Protein AF-A0A9P7BYY4-F1 (afdb_monomer_lite)

Secondary structure (DSSP, 8-state):
----S-----HHHHHHHHHHHTTS-HHHHHHHHHHHHHTT-HHHHHHHHHHHHHH-TTSPPPTTTHHHH--

Radius of gyration: 12.11 Å; chains: 1; bounding box: 20×26×38 Å

pLDDT: mean 78.69, std 12.59, range [37.62, 89.38]

Structure (mmCIF, N/CA/C/O backbone):
data_AF-A0A9P7BYY4-F1
#
_entry.id   AF-A0A9P7BYY4-F1
#
loop_
_atom_site.group_PDB
_atom_site.id
_atom_site.type_symbol
_atom_site.label_atom_id
_atom_site.label_alt_id
_atom_site.label_comp_id
_atom_site.label_asym_id
_atom_site.label_entity_id
_atom_site.label_seq_id
_atom_site.pdbx_PDB_ins_code
_atom_site.Cartn_x
_atom_site.Cartn_y
_atom_site.Cartn_z
_atom_site.occupancy
_atom_site.B_iso_or_equiv
_atom_site.auth_seq_id
_atom_site.auth_comp_id
_atom_sit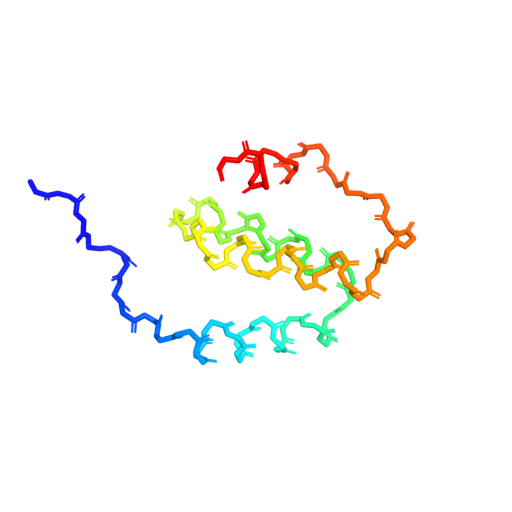e.auth_asym_id
_atom_site.auth_atom_id
_atom_site.pdbx_PDB_model_num
ATOM 1 N N . MET A 1 1 ? -9.916 11.329 23.327 1.00 37.62 1 MET A N 1
ATOM 2 C CA . MET A 1 1 ? -8.642 10.617 23.086 1.00 37.62 1 MET A CA 1
ATOM 3 C C . MET A 1 1 ? -8.849 9.612 21.960 1.00 37.62 1 MET A C 1
ATOM 5 O O . MET A 1 1 ? -9.605 8.672 22.142 1.00 37.62 1 MET A O 1
ATOM 9 N N . ARG A 1 2 ? -8.282 9.846 20.771 1.00 47.09 2 ARG A N 1
ATOM 10 C CA . ARG A 1 2 ? -8.381 8.945 19.608 1.00 47.09 2 ARG A CA 1
ATOM 11 C C . ARG A 1 2 ? -6.996 8.813 18.976 1.00 47.09 2 ARG A C 1
ATOM 13 O O . ARG A 1 2 ? -6.653 9.575 18.083 1.00 47.09 2 ARG A O 1
ATOM 20 N N . ARG A 1 3 ? -6.181 7.904 19.506 1.00 47.44 3 ARG A N 1
ATOM 21 C CA . ARG A 1 3 ? -4.914 7.471 18.901 1.00 47.44 3 ARG A CA 1
ATOM 22 C C . ARG A 1 3 ? -4.628 6.051 19.384 1.00 47.44 3 ARG A C 1
ATOM 24 O O . ARG A 1 3 ? -3.819 5.843 20.276 1.00 47.44 3 ARG A O 1
ATOM 31 N N . SER A 1 4 ? -5.392 5.086 18.885 1.00 40.78 4 SER A N 1
ATOM 32 C CA . SER A 1 4 ? -5.196 3.671 19.227 1.00 40.78 4 SER A CA 1
ATOM 33 C C . SER A 1 4 ? -5.625 2.788 18.060 1.00 40.78 4 SER A C 1
ATOM 35 O O . SER A 1 4 ? -6.561 2.006 18.150 1.00 40.78 4 SER A O 1
ATOM 37 N N . SER A 1 5 ? -4.948 2.973 16.936 1.00 49.62 5 SER A N 1
ATOM 38 C CA . SER A 1 5 ? -4.800 1.941 15.900 1.00 49.62 5 SER A CA 1
ATOM 39 C C . SER A 1 5 ? -3.354 1.849 15.393 1.00 49.62 5 SER A C 1
ATOM 41 O O . SER A 1 5 ? -3.006 0.874 14.738 1.00 49.62 5 SER A O 1
ATOM 43 N N . ASP A 1 6 ? -2.491 2.788 15.800 1.00 49.41 6 ASP A N 1
ATOM 44 C CA . ASP A 1 6 ? -1.028 2.713 15.732 1.00 49.41 6 ASP A CA 1
ATOM 45 C C . ASP A 1 6 ? -0.476 1.894 16.913 1.00 49.41 6 ASP A C 1
ATOM 47 O O . ASP A 1 6 ? 0.275 2.380 17.754 1.00 49.41 6 ASP A O 1
ATOM 51 N N . ALA A 1 7 ? -0.947 0.660 17.083 1.00 48.72 7 ALA A N 1
ATOM 52 C CA . ALA A 1 7 ? -0.360 -0.237 18.071 1.00 48.72 7 ALA A CA 1
ATOM 53 C C . ALA A 1 7 ? 0.987 -0.739 17.532 1.00 48.72 7 ALA A C 1
ATOM 55 O O . ALA A 1 7 ? 1.070 -1.834 16.990 1.00 48.72 7 ALA A O 1
ATOM 56 N N . SER A 1 8 ? 2.016 0.101 17.652 1.00 58.25 8 SER A N 1
ATOM 57 C CA . SER A 1 8 ? 3.422 -0.284 17.812 1.00 58.25 8 SER A CA 1
ATOM 58 C C . SER A 1 8 ? 3.941 -1.362 16.855 1.00 58.25 8 SER A C 1
ATOM 60 O O . SER A 1 8 ? 4.684 -2.251 17.277 1.00 58.25 8 SER A O 1
ATOM 62 N N . LEU A 1 9 ? 3.569 -1.328 15.573 1.00 62.84 9 LEU A N 1
ATOM 63 C CA . LEU A 1 9 ? 4.282 -2.140 14.593 1.00 62.84 9 LEU A CA 1
ATOM 64 C C . LEU A 1 9 ? 5.681 -1.543 14.479 1.00 62.84 9 LEU A C 1
ATOM 66 O O . LEU A 1 9 ? 5.865 -0.464 13.921 1.00 62.84 9 LEU A O 1
ATOM 70 N N . SER A 1 10 ? 6.666 -2.233 15.053 1.00 73.81 10 SER A N 1
ATOM 71 C CA . SER A 1 10 ? 8.071 -1.882 14.874 1.00 73.81 10 SER A CA 1
ATOM 72 C C . SER A 1 10 ? 8.374 -1.742 13.384 1.00 73.81 10 SER A C 1
ATOM 74 O O . SER A 1 10 ? 7.814 -2.478 12.568 1.00 73.81 10 SER A O 1
ATOM 76 N N . ALA A 1 11 ? 9.292 -0.841 13.028 1.00 73.75 11 ALA A N 1
ATOM 77 C CA . ALA A 1 11 ? 9.703 -0.636 11.638 1.00 73.75 11 ALA A CA 1
ATOM 78 C C . ALA A 1 11 ? 10.043 -1.963 10.931 1.00 73.75 11 ALA A C 1
ATOM 80 O O . ALA A 1 11 ? 9.692 -2.151 9.774 1.00 73.75 11 ALA A O 1
ATOM 81 N N . ASP A 1 12 ? 10.623 -2.922 11.656 1.00 78.00 12 ASP A N 1
ATOM 82 C CA . ASP A 1 12 ? 10.923 -4.266 11.158 1.00 78.00 12 ASP A CA 1
ATOM 83 C C . ASP A 1 12 ? 9.669 -5.075 10.768 1.00 78.00 12 ASP A C 1
ATOM 85 O O . ASP A 1 12 ? 9.625 -5.697 9.711 1.00 78.00 12 ASP A O 1
ATOM 89 N N . ALA A 1 13 ? 8.592 -4.996 11.557 1.00 82.19 13 ALA A N 1
ATOM 90 C CA . ALA A 1 13 ? 7.321 -5.655 11.250 1.00 82.19 13 ALA A CA 1
ATOM 91 C C . ALA A 1 13 ? 6.631 -5.019 10.033 1.00 82.19 13 ALA A C 1
ATOM 93 O O . ALA A 1 13 ? 6.071 -5.727 9.194 1.00 82.19 13 ALA A O 1
ATOM 94 N N . VAL A 1 14 ? 6.718 -3.689 9.909 1.00 81.75 14 VAL A N 1
ATOM 95 C CA . VAL A 1 14 ? 6.272 -2.957 8.715 1.00 81.75 14 VAL A CA 1
ATOM 96 C C . VAL A 1 14 ? 7.055 -3.442 7.492 1.00 81.75 14 VAL A C 1
ATOM 98 O O . VAL A 1 14 ? 6.446 -3.815 6.494 1.00 81.75 14 VAL A O 1
ATOM 101 N N . GLN A 1 15 ? 8.386 -3.518 7.581 1.00 80.94 15 GLN A N 1
ATOM 102 C CA . GLN A 1 15 ? 9.252 -4.003 6.500 1.00 80.94 15 GLN A CA 1
ATOM 103 C C . GLN A 1 15 ? 8.987 -5.475 6.146 1.00 80.94 15 GLN A C 1
ATOM 105 O O . GLN A 1 15 ? 8.988 -5.827 4.967 1.00 80.94 15 GLN A O 1
ATOM 110 N N . ALA A 1 16 ? 8.700 -6.331 7.128 1.00 84.62 16 ALA A N 1
ATOM 111 C CA . ALA A 1 16 ? 8.359 -7.732 6.903 1.00 84.62 16 ALA A CA 1
ATOM 112 C C . ALA A 1 16 ? 7.018 -7.893 6.167 1.00 84.62 16 ALA A C 1
ATOM 114 O O . ALA A 1 16 ? 6.942 -8.661 5.207 1.00 84.62 16 ALA A O 1
ATOM 115 N N . GLU A 1 17 ? 5.978 -7.144 6.561 1.00 83.88 17 GLU A N 1
ATOM 116 C CA . GLU A 1 17 ? 4.703 -7.105 5.828 1.00 83.88 17 GLU A CA 1
ATOM 117 C C . GLU A 1 17 ? 4.926 -6.603 4.401 1.00 83.88 17 GLU A C 1
ATOM 119 O O . GLU A 1 17 ? 4.542 -7.277 3.451 1.00 83.88 17 GLU A O 1
ATOM 124 N N . VAL A 1 18 ? 5.613 -5.469 4.245 1.00 85.44 18 VAL A N 1
ATOM 125 C CA . VAL A 1 18 ? 5.952 -4.882 2.942 1.00 85.44 18 VAL A CA 1
ATOM 126 C C . VAL A 1 18 ? 6.707 -5.881 2.059 1.00 85.44 18 VAL A C 1
ATOM 128 O O . VAL A 1 18 ? 6.402 -6.015 0.875 1.00 85.44 18 VAL A O 1
ATOM 131 N N . GLY A 1 19 ? 7.660 -6.620 2.628 1.00 82.75 19 GLY A N 1
ATOM 132 C CA . GLY A 1 19 ? 8.409 -7.667 1.939 1.00 82.75 19 GLY A CA 1
ATOM 133 C C . GLY A 1 19 ? 7.561 -8.886 1.567 1.00 82.75 19 GLY A C 1
ATOM 134 O O . GLY A 1 19 ? 7.823 -9.518 0.541 1.00 82.75 19 GLY A O 1
ATOM 135 N N . ALA A 1 20 ? 6.531 -9.213 2.351 1.00 82.19 20 ALA A N 1
ATOM 136 C CA . ALA A 1 20 ? 5.569 -10.254 2.007 1.00 82.19 20 ALA A CA 1
ATOM 137 C C . ALA A 1 20 ? 4.668 -9.826 0.837 1.00 82.19 20 ALA A C 1
ATOM 139 O O . ALA A 1 20 ? 4.468 -10.618 -0.086 1.00 82.19 20 ALA A O 1
ATOM 140 N N . ASP A 1 21 ? 4.200 -8.572 0.806 1.00 78.75 21 ASP A N 1
ATOM 141 C CA . ASP A 1 21 ? 3.460 -8.054 -0.355 1.00 78.75 21 ASP A CA 1
ATOM 142 C C . ASP A 1 21 ? 4.347 -7.859 -1.574 1.00 78.75 21 ASP A C 1
ATOM 144 O O . ASP A 1 21 ? 3.855 -7.952 -2.695 1.00 78.75 21 ASP A O 1
ATOM 148 N N . ALA A 1 22 ? 5.656 -7.669 -1.379 1.00 79.94 22 ALA A N 1
ATOM 149 C CA . ALA A 1 22 ? 6.594 -7.555 -2.486 1.00 79.94 22 ALA A CA 1
ATOM 150 C C . ALA A 1 22 ? 6.678 -8.799 -3.370 1.00 79.94 22 ALA A C 1
ATOM 152 O O . ALA A 1 22 ? 7.085 -8.724 -4.529 1.00 79.94 22 ALA A O 1
ATOM 153 N N . ARG A 1 23 ? 6.234 -9.938 -2.840 1.00 82.62 23 ARG A N 1
ATOM 154 C CA . ARG A 1 23 ? 6.121 -11.200 -3.573 1.00 82.62 23 ARG A CA 1
ATOM 155 C C . ARG A 1 23 ? 4.800 -11.321 -4.336 1.00 82.62 23 ARG A C 1
ATOM 157 O O . ARG A 1 23 ? 4.650 -12.243 -5.135 1.00 82.62 23 ARG A O 1
ATOM 164 N N . LEU A 1 24 ? 3.836 -10.431 -4.090 1.00 83.56 24 LEU A N 1
ATOM 165 C CA . LEU A 1 24 ? 2.540 -10.435 -4.759 1.00 83.56 24 LEU A CA 1
ATOM 166 C C . LEU A 1 24 ? 2.625 -9.778 -6.144 1.00 83.56 24 LEU A C 1
ATOM 168 O O . LEU A 1 24 ? 3.408 -8.851 -6.372 1.00 83.56 24 LEU A O 1
ATOM 172 N N . PRO A 1 25 ? 1.766 -10.201 -7.087 1.00 85.31 25 PRO A N 1
ATOM 173 C CA . PRO A 1 25 ? 1.623 -9.508 -8.356 1.00 85.31 25 PRO A CA 1
ATOM 174 C C . PRO A 1 25 ? 1.127 -8.074 -8.134 1.00 85.31 25 PRO A C 1
ATOM 176 O O . PRO A 1 25 ? 0.249 -7.822 -7.306 1.00 85.31 25 PRO A O 1
ATOM 179 N N . ARG A 1 26 ? 1.626 -7.141 -8.956 1.00 83.56 26 ARG A N 1
ATOM 180 C CA . ARG A 1 26 ? 1.382 -5.691 -8.837 1.00 83.56 26 ARG A CA 1
ATOM 181 C C . ARG A 1 26 ? -0.065 -5.285 -8.534 1.00 83.56 26 ARG A C 1
ATOM 183 O O . ARG A 1 26 ? -0.295 -4.385 -7.738 1.00 83.56 26 ARG A O 1
ATOM 190 N N . ARG A 1 27 ? -1.050 -5.946 -9.159 1.00 86.06 27 ARG A N 1
ATOM 191 C CA . ARG A 1 27 ? -2.478 -5.625 -8.984 1.00 86.06 27 ARG A CA 1
ATOM 192 C C . ARG A 1 27 ? -2.919 -5.859 -7.541 1.00 86.06 27 ARG A C 1
ATOM 194 O O . ARG A 1 27 ? -3.467 -4.947 -6.938 1.00 86.06 27 ARG A O 1
ATOM 201 N N . GLN A 1 28 ? -2.588 -7.028 -6.992 1.00 88.25 28 GLN A N 1
ATOM 202 C CA . GLN A 1 28 ? -2.935 -7.382 -5.618 1.00 88.25 28 GLN A CA 1
ATOM 203 C C . GLN A 1 28 ? -2.203 -6.514 -4.599 1.00 88.25 28 GLN A C 1
ATOM 205 O O . GLN A 1 28 ? -2.771 -6.156 -3.572 1.00 88.25 28 GLN A O 1
ATOM 210 N N . TRP A 1 29 ? -0.964 -6.121 -4.894 1.00 89.25 29 TRP A N 1
ATOM 211 C CA . TRP A 1 29 ? -0.230 -5.209 -4.024 1.00 89.25 29 TRP A CA 1
ATOM 212 C C . TRP A 1 29 ? -0.915 -3.834 -3.944 1.00 89.25 29 TRP A C 1
ATOM 214 O O . TRP A 1 29 ? -1.150 -3.317 -2.853 1.00 89.25 29 TRP A O 1
ATOM 224 N N . LEU A 1 30 ? -1.329 -3.262 -5.079 1.00 87.31 30 LEU A N 1
ATOM 225 C CA . LEU A 1 30 ? -2.053 -1.984 -5.090 1.00 87.31 30 LEU A CA 1
ATOM 226 C C . LEU A 1 30 ? -3.407 -2.069 -4.366 1.00 87.31 30 LEU A C 1
ATOM 228 O O . LEU A 1 30 ? -3.789 -1.116 -3.688 1.00 87.31 30 LEU A O 1
ATOM 232 N N . GLU A 1 31 ? -4.116 -3.195 -4.477 1.00 89.19 31 GLU A N 1
ATOM 233 C CA . GLU A 1 31 ? -5.354 -3.451 -3.724 1.00 89.19 31 GLU A CA 1
ATOM 234 C C . GLU A 1 31 ? -5.090 -3.494 -2.214 1.00 89.19 31 GLU A C 1
ATOM 236 O O . GLU A 1 31 ? -5.716 -2.750 -1.465 1.00 89.19 31 GLU A O 1
ATOM 241 N N . LYS A 1 32 ? -4.067 -4.235 -1.772 1.00 88.19 32 LYS A N 1
ATOM 242 C CA . LYS A 1 32 ? -3.640 -4.272 -0.364 1.00 88.19 32 LYS A CA 1
ATOM 243 C C . LYS A 1 32 ? -3.299 -2.884 0.177 1.00 88.19 32 LYS A C 1
ATOM 245 O O . LYS A 1 32 ? -3.665 -2.568 1.304 1.00 88.19 32 LYS A O 1
ATOM 250 N N . ILE A 1 33 ? -2.591 -2.051 -0.590 1.00 88.19 33 ILE A N 1
ATOM 251 C CA . ILE A 1 33 ? -2.248 -0.681 -0.168 1.00 88.19 33 ILE A CA 1
ATOM 252 C C . ILE A 1 33 ? -3.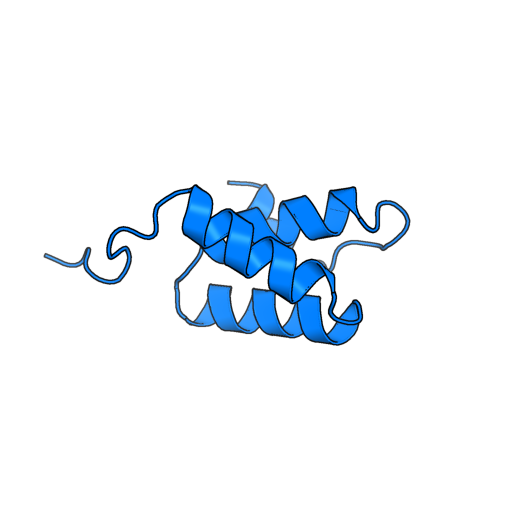521 0.156 0.030 1.00 88.19 33 ILE A C 1
ATOM 254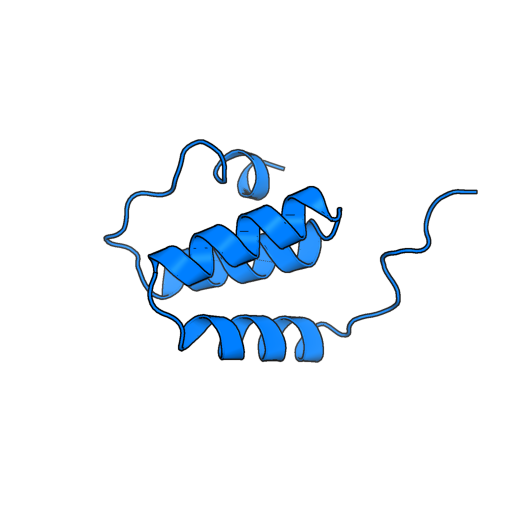 O O . ILE A 1 33 ? -3.612 0.899 1.009 1.00 88.19 33 ILE A O 1
ATOM 258 N N . ARG A 1 34 ? -4.510 0.023 -0.865 1.00 88.12 34 ARG A N 1
ATOM 259 C CA . ARG A 1 34 ? -5.805 0.713 -0.748 1.00 88.12 34 ARG A CA 1
ATOM 260 C C . ARG A 1 34 ? -6.569 0.257 0.492 1.00 88.12 34 ARG A C 1
ATOM 262 O O . ARG A 1 34 ? -6.947 1.111 1.284 1.00 88.12 34 ARG A O 1
ATOM 269 N N . ASP A 1 35 ? -6.674 -1.049 0.722 1.00 89.38 35 ASP A N 1
ATOM 270 C CA . ASP A 1 35 ? -7.338 -1.600 1.909 1.00 89.38 35 ASP A CA 1
ATOM 271 C C . ASP A 1 35 ? -6.688 -1.102 3.207 1.00 89.38 35 ASP A C 1
ATOM 273 O O . ASP A 1 35 ? -7.374 -0.714 4.151 1.00 89.38 35 ASP A O 1
ATOM 277 N N . ARG A 1 36 ? -5.347 -1.059 3.260 1.00 85.38 36 ARG A N 1
ATOM 278 C CA . ARG A 1 36 ? -4.612 -0.533 4.424 1.00 85.38 36 ARG A CA 1
ATOM 279 C C . ARG A 1 36 ? -4.859 0.954 4.641 1.00 85.38 36 ARG A C 1
ATOM 281 O O . ARG A 1 36 ? -5.075 1.370 5.777 1.00 85.38 36 ARG A O 1
ATOM 288 N N . ARG A 1 37 ? -4.846 1.751 3.570 1.00 85.94 37 ARG A N 1
ATOM 289 C CA . ARG A 1 37 ? -5.169 3.180 3.636 1.00 85.94 37 ARG A CA 1
ATOM 290 C C . ARG A 1 37 ? -6.584 3.387 4.167 1.00 85.94 37 ARG A C 1
ATOM 292 O O . ARG A 1 37 ? -6.775 4.208 5.059 1.00 85.94 37 ARG A O 1
ATOM 299 N N . ASP A 1 38 ? -7.549 2.647 3.635 1.00 86.69 38 ASP A N 1
ATOM 300 C CA . ASP A 1 38 ? -8.960 2.785 3.991 1.00 86.69 38 ASP A CA 1
ATOM 301 C C . ASP A 1 38 ? -9.225 2.290 5.429 1.00 86.69 38 ASP A C 1
ATOM 303 O O . ASP A 1 38 ? -10.057 2.853 6.137 1.00 86.69 38 ASP A O 1
ATOM 307 N N . ALA A 1 39 ? -8.424 1.338 5.923 1.00 86.38 39 ALA A N 1
ATOM 308 C CA . ALA A 1 39 ? -8.368 0.940 7.333 1.00 86.38 39 ALA A CA 1
ATOM 309 C C . ALA A 1 39 ? -7.673 1.967 8.258 1.00 86.38 39 ALA A C 1
ATOM 311 O O . ALA A 1 39 ? -7.566 1.741 9.465 1.00 86.38 39 ALA A O 1
ATOM 312 N N . GLY A 1 40 ? -7.173 3.083 7.718 1.00 85.25 40 GLY A N 1
ATOM 313 C CA . GLY A 1 40 ? -6.469 4.128 8.466 1.00 85.25 40 GLY A CA 1
ATOM 314 C C . GLY A 1 40 ? -4.998 3.821 8.770 1.00 85.25 40 GLY A C 1
ATOM 315 O O . GLY A 1 40 ? -4.361 4.579 9.496 1.00 85.25 40 GLY A O 1
ATOM 316 N N . GLN A 1 41 ? -4.435 2.746 8.210 1.00 85.38 41 GLN A N 1
ATOM 317 C CA . GLN A 1 41 ? -3.035 2.337 8.388 1.00 85.38 41 GLN A CA 1
ATOM 318 C C . GLN A 1 41 ? -2.137 3.063 7.378 1.00 85.38 41 GLN A C 1
ATOM 320 O O . GLN A 1 41 ? -1.557 2.462 6.471 1.00 85.38 41 GLN A O 1
ATOM 325 N N . ARG A 1 42 ? -2.082 4.392 7.504 1.00 83.56 42 ARG A N 1
ATOM 326 C CA . ARG A 1 42 ? -1.450 5.285 6.524 1.00 83.56 42 ARG A CA 1
ATOM 327 C C . ARG A 1 42 ? 0.064 5.081 6.430 1.00 83.56 42 ARG A C 1
ATOM 329 O O . ARG A 1 42 ? 0.579 5.028 5.317 1.00 83.56 42 ARG A O 1
ATOM 336 N N . ASP A 1 43 ? 0.745 4.879 7.554 1.00 83.25 43 ASP A N 1
ATOM 337 C CA . ASP A 1 43 ? 2.194 4.642 7.608 1.00 83.25 43 ASP A CA 1
ATOM 338 C C . ASP A 1 43 ? 2.591 3.320 6.935 1.00 83.25 43 ASP 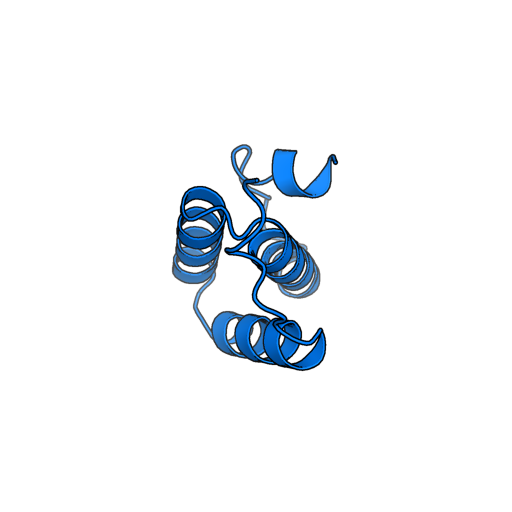A C 1
ATOM 340 O O . ASP A 1 43 ? 3.490 3.278 6.097 1.00 83.25 43 ASP A O 1
ATOM 344 N N . LEU A 1 44 ? 1.843 2.244 7.206 1.00 84.19 44 LEU A N 1
ATOM 345 C CA . LEU A 1 44 ? 2.034 0.944 6.555 1.00 84.19 44 LEU A CA 1
ATOM 346 C C . LEU A 1 44 ? 1.734 1.017 5.048 1.00 84.19 44 LEU A C 1
ATOM 348 O O . LEU A 1 44 ? 2.455 0.437 4.236 1.00 84.19 44 LEU A O 1
ATOM 352 N N . ALA A 1 45 ? 0.680 1.743 4.660 1.00 88.31 45 ALA A N 1
ATOM 353 C CA . ALA A 1 45 ? 0.342 1.966 3.257 1.00 88.31 45 ALA A CA 1
ATOM 354 C C . ALA A 1 45 ? 1.437 2.758 2.524 1.00 88.31 45 ALA A C 1
ATOM 356 O O . ALA A 1 45 ? 1.767 2.413 1.389 1.00 88.31 45 ALA A O 1
ATOM 357 N N . ARG A 1 46 ? 2.025 3.771 3.175 1.00 86.31 46 ARG A N 1
ATOM 358 C CA . ARG A 1 46 ? 3.159 4.546 2.654 1.00 86.31 46 ARG A CA 1
ATOM 359 C C . ARG A 1 46 ? 4.387 3.664 2.448 1.00 86.31 46 ARG A C 1
ATOM 361 O O . ARG A 1 46 ? 4.847 3.572 1.317 1.00 86.31 46 ARG A O 1
ATOM 368 N N . ALA A 1 47 ? 4.831 2.939 3.475 1.00 88.25 47 ALA A N 1
ATOM 369 C CA . ALA A 1 47 ? 6.001 2.064 3.374 1.00 88.25 47 ALA A CA 1
ATOM 370 C C . ALA A 1 47 ? 5.842 0.999 2.269 1.00 88.25 47 ALA A C 1
ATOM 372 O O . ALA A 1 47 ? 6.764 0.726 1.498 1.00 88.25 47 ALA A O 1
ATOM 373 N N . ARG A 1 48 ? 4.635 0.426 2.130 1.00 86.75 48 ARG A N 1
ATOM 374 C CA . ARG A 1 48 ? 4.310 -0.517 1.043 1.00 86.75 48 ARG A CA 1
ATOM 375 C C . ARG A 1 48 ? 4.378 0.136 -0.333 1.00 86.75 48 ARG A C 1
ATOM 377 O O . ARG A 1 48 ? 4.828 -0.501 -1.282 1.00 86.75 48 ARG A O 1
ATOM 384 N N . LEU A 1 49 ? 3.907 1.375 -0.448 1.00 87.94 49 LEU A N 1
ATOM 385 C CA . LEU A 1 49 ? 3.906 2.131 -1.695 1.00 87.94 49 LEU A CA 1
ATOM 386 C C . LEU A 1 49 ? 5.318 2.547 -2.118 1.00 87.94 49 LEU A C 1
ATOM 388 O O . LEU A 1 49 ? 5.641 2.451 -3.298 1.00 87.94 49 LEU A O 1
ATOM 392 N N . GLU A 1 50 ? 6.162 2.960 -1.176 1.00 87.81 50 GLU A N 1
ATOM 393 C CA . GLU A 1 50 ? 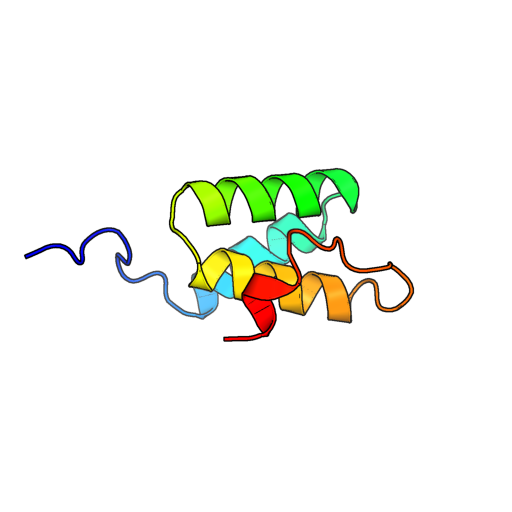7.572 3.268 -1.438 1.00 87.81 50 GLU A CA 1
ATOM 394 C C . GLU A 1 50 ? 8.296 2.040 -1.988 1.00 87.81 50 GLU A C 1
ATOM 396 O O . GLU A 1 50 ? 8.900 2.101 -3.059 1.00 87.81 50 GLU A O 1
ATOM 401 N N . ARG A 1 51 ? 8.123 0.879 -1.343 1.00 87.56 51 ARG A N 1
ATOM 402 C CA . ARG A 1 51 ? 8.720 -0.369 -1.829 1.00 87.56 51 ARG A CA 1
ATOM 403 C C . ARG A 1 51 ? 8.202 -0.784 -3.202 1.00 87.56 51 ARG A C 1
ATOM 405 O O . ARG A 1 51 ? 8.957 -1.315 -4.013 1.00 87.56 51 ARG A O 1
ATOM 412 N N . TYR A 1 52 ? 6.925 -0.538 -3.481 1.00 86.50 52 TYR A N 1
ATOM 413 C CA . TYR A 1 52 ? 6.353 -0.789 -4.801 1.00 86.50 52 TYR A CA 1
ATOM 414 C C . TYR A 1 52 ? 7.042 0.051 -5.889 1.00 86.50 52 TYR A C 1
ATOM 416 O O . TYR A 1 5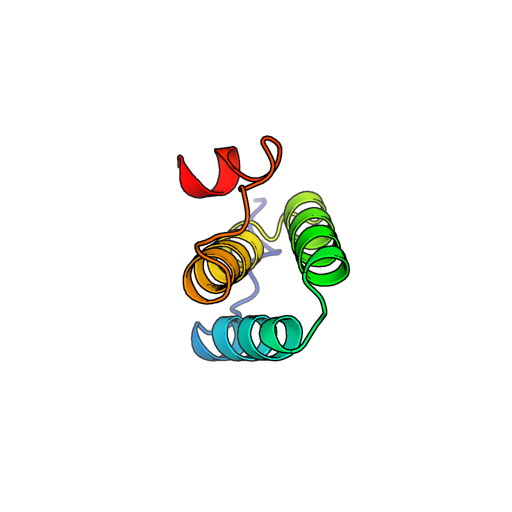2 ? 7.282 -0.460 -6.979 1.00 86.50 52 TYR A O 1
ATOM 424 N N . ILE A 1 53 ? 7.387 1.312 -5.603 1.00 86.00 53 ILE A N 1
ATOM 425 C CA . ILE A 1 53 ? 8.106 2.191 -6.542 1.00 86.00 53 ILE A CA 1
ATOM 426 C C . ILE A 1 53 ? 9.538 1.707 -6.761 1.00 86.00 53 ILE A C 1
ATOM 428 O O . ILE A 1 53 ? 9.996 1.691 -7.901 1.00 86.00 53 ILE A O 1
ATOM 432 N N . GLU A 1 54 ? 10.225 1.289 -5.695 1.00 85.69 54 GLU A N 1
ATOM 433 C CA . GLU A 1 54 ? 11.572 0.711 -5.799 1.00 85.69 54 GLU A CA 1
ATOM 434 C C . GLU A 1 54 ? 11.582 -0.561 -6.656 1.00 85.69 54 GLU A C 1
ATOM 436 O O . GLU A 1 54 ? 12.484 -0.757 -7.467 1.00 85.69 54 GLU A O 1
ATOM 441 N N . GLN A 1 55 ? 10.573 -1.421 -6.487 1.00 84.81 55 GLN A N 1
ATOM 442 C CA . GLN A 1 55 ? 10.476 -2.696 -7.197 1.00 84.81 55 GLN A CA 1
ATOM 443 C C . GLN A 1 55 ? 9.973 -2.541 -8.639 1.00 84.81 55 GLN A C 1
ATOM 445 O O . GLN A 1 55 ? 10.353 -3.329 -9.504 1.00 84.81 55 GLN A O 1
ATOM 450 N N . TYR A 1 56 ? 9.100 -1.561 -8.890 1.00 84.12 56 TYR A N 1
ATOM 451 C CA . TYR A 1 56 ? 8.452 -1.335 -10.183 1.00 84.12 56 TYR A CA 1
ATOM 452 C C . TYR A 1 56 ? 8.553 0.133 -10.622 1.00 84.12 56 TYR A C 1
ATOM 454 O O . TYR A 1 56 ? 7.522 0.808 -10.757 1.00 84.12 56 TYR A O 1
ATOM 462 N N . PRO A 1 57 ? 9.765 0.641 -10.901 1.00 81.00 57 PRO A N 1
ATOM 463 C CA . PRO A 1 57 ? 9.959 2.026 -11.320 1.00 81.00 57 PRO A CA 1
ATOM 464 C C . PRO A 1 57 ? 9.301 2.321 -12.677 1.00 81.00 57 PRO A C 1
ATOM 466 O O . PRO A 1 57 ? 8.833 3.437 -12.906 1.00 81.00 57 PRO A O 1
ATOM 469 N N . GLU A 1 58 ? 9.190 1.330 -13.573 1.00 81.25 58 GLU A N 1
ATOM 470 C CA . GLU A 1 58 ? 8.465 1.484 -14.841 1.00 81.25 58 GLU A CA 1
ATOM 471 C C . GLU A 1 58 ? 6.934 1.528 -14.684 1.00 81.25 58 GLU A C 1
ATOM 473 O O . GLU A 1 58 ? 6.214 1.927 -15.607 1.00 81.25 58 GLU A O 1
ATOM 478 N N . SER A 1 59 ? 6.403 1.124 -13.525 1.00 76.94 59 SER A N 1
ATOM 479 C CA . SER A 1 59 ? 4.964 1.090 -13.301 1.00 76.94 59 SER A CA 1
ATOM 480 C C . SER A 1 59 ? 4.448 2.477 -12.937 1.00 76.94 59 SER A C 1
ATOM 482 O O . SER A 1 59 ? 4.783 3.055 -11.906 1.00 76.94 59 SER A O 1
ATOM 484 N N . ARG A 1 60 ? 3.522 3.000 -13.744 1.00 76.94 60 ARG A N 1
ATOM 485 C CA . ARG A 1 60 ? 2.852 4.270 -13.437 1.00 76.94 60 ARG A CA 1
ATOM 486 C C . ARG A 1 60 ? 2.065 4.177 -12.128 1.00 76.94 60 ARG A C 1
ATOM 488 O O . ARG A 1 60 ? 1.183 3.329 -11.991 1.00 76.94 60 ARG A O 1
ATOM 495 N N . LEU A 1 61 ? 2.354 5.094 -11.203 1.00 79.62 61 LEU A N 1
ATOM 496 C CA . LEU A 1 61 ? 1.659 5.186 -9.921 1.00 79.62 61 LEU A CA 1
ATOM 497 C C . LEU A 1 61 ? 0.186 5.597 -10.114 1.00 79.62 61 LEU A C 1
ATOM 499 O O . LEU A 1 61 ? -0.074 6.610 -10.778 1.00 79.62 61 LEU A O 1
ATOM 503 N N . PRO A 1 62 ? -0.783 4.888 -9.508 1.00 81.75 62 PRO A N 1
ATOM 504 C CA . PRO A 1 62 ? -2.184 5.295 -9.532 1.00 81.75 62 PRO A CA 1
ATOM 505 C C . PRO A 1 62 ? -2.391 6.669 -8.887 1.00 81.75 62 PRO A C 1
ATOM 507 O O . PRO A 1 62 ? -1.808 6.974 -7.842 1.00 81.75 62 PRO A O 1
ATOM 510 N N . ARG A 1 63 ? -3.279 7.489 -9.469 1.00 80.00 63 ARG A N 1
ATOM 511 C CA . ARG A 1 63 ? -3.612 8.826 -8.937 1.00 80.00 63 ARG A CA 1
ATOM 512 C C . ARG A 1 63 ? -4.160 8.771 -7.510 1.00 80.00 63 ARG A C 1
ATOM 514 O O . ARG A 1 63 ? -3.916 9.696 -6.749 1.00 80.00 63 ARG A O 1
ATOM 521 N N . ASP A 1 64 ? -4.820 7.677 -7.150 1.00 80.31 64 ASP A N 1
ATOM 522 C CA . ASP A 1 64 ? -5.430 7.475 -5.830 1.00 80.31 64 ASP A CA 1
ATOM 523 C C . ASP A 1 64 ? -4.389 7.230 -4.726 1.00 80.31 64 ASP A C 1
ATOM 525 O O . ASP A 1 64 ? -4.677 7.435 -3.549 1.00 80.31 64 ASP A O 1
ATOM 529 N N . LEU A 1 65 ? -3.187 6.774 -5.100 1.00 80.12 65 LEU A N 1
ATOM 530 C CA . LEU A 1 65 ? -2.089 6.479 -4.175 1.00 80.12 65 LEU A CA 1
ATOM 531 C C . LEU A 1 65 ? -1.039 7.593 -4.135 1.00 80.12 65 LEU A C 1
ATOM 533 O O . LEU A 1 65 ? -0.347 7.733 -3.137 1.00 80.12 65 LEU A O 1
ATOM 537 N N . ARG A 1 66 ? -0.970 8.450 -5.162 1.00 80.62 66 ARG A N 1
ATOM 538 C CA . ARG A 1 66 ? -0.144 9.671 -5.150 1.00 80.62 66 ARG A CA 1
ATOM 539 C C . ARG A 1 66 ? -0.272 10.527 -3.877 1.00 80.62 66 ARG A C 1
ATOM 541 O O . ARG A 1 66 ? 0.773 10.920 -3.367 1.00 80.62 66 ARG A O 1
ATOM 548 N N . PRO A 1 67 ? -1.475 10.819 -3.337 1.00 81.44 67 PRO A N 1
ATOM 549 C CA . PRO A 1 67 ? -1.587 11.653 -2.140 1.00 81.44 67 PRO A CA 1
ATOM 550 C C . PRO A 1 67 ? -0.978 11.019 -0.881 1.00 81.44 67 PRO A C 1
ATOM 552 O O . PRO A 1 67 ? -0.712 11.742 0.068 1.00 81.44 67 PRO A O 1
ATOM 555 N N . LEU A 1 68 ? -0.710 9.706 -0.855 1.00 77.56 68 LEU A N 1
ATOM 556 C CA . LEU A 1 68 ? -0.035 9.068 0.284 1.00 77.56 68 LEU A CA 1
ATOM 557 C C . LEU A 1 68 ? 1.442 9.472 0.417 1.00 77.56 68 LEU A C 1
ATOM 559 O O . LEU A 1 68 ? 1.970 9.436 1.528 1.00 77.56 68 LEU A O 1
ATOM 563 N N . LEU A 1 69 ? 2.091 9.841 -0.694 1.00 76.31 69 LEU A N 1
ATOM 564 C CA . LEU A 1 69 ? 3.509 10.228 -0.755 1.00 76.31 69 LEU A CA 1
ATOM 565 C C . LEU A 1 69 ? 3.728 11.743 -0.699 1.00 76.31 69 LEU A C 1
ATOM 567 O O . LEU A 1 69 ? 4.859 12.186 -0.554 1.00 76.31 69 LEU A O 1
ATOM 571 N N . ALA A 1 70 ? 2.671 12.535 -0.875 1.00 71.06 70 ALA A N 1
ATOM 572 C CA . ALA A 1 70 ? 2.760 13.992 -0.965 1.00 71.06 70 ALA A CA 1
ATOM 573 C C . ALA A 1 70 ? 2.685 14.707 0.399 1.00 71.06 70 ALA A C 1
ATOM 575 O O . ALA A 1 70 ? 2.599 15.931 0.419 1.00 71.06 70 ALA A O 1
ATOM 576 N N . ASP A 1 71 ? 2.666 13.959 1.504 1.00 57.06 71 ASP A N 1
ATOM 577 C CA . ASP A 1 71 ? 2.395 14.443 2.866 1.00 57.06 71 ASP A CA 1
ATOM 578 C C . ASP A 1 71 ? 3.578 14.226 3.813 1.00 57.06 71 ASP A C 1
ATOM 580 O O . ASP A 1 71 ? 4.110 13.089 3.836 1.00 57.06 71 ASP A O 1
#

Sequence (71 aa):
MRRSSDASLSADAVQAEVGADARLPRRQWLEKIRDRRDAGQRDLARARLERYIEQYPESRLPRDLRPLLAD

Organism: NCBI:txid936053

Foldseek 3Di:
DDDPPPPDCDPVNLVVVLVVLLPPDPVVLVVVLVVCVVVVVLVSSLSNVVVSCVSCVVDDDDPVSVVSPVD